Protein AF-A0A016V5U3-F1 (afdb_monomer)

Secondary structure (DSSP, 8-state):
-TTHHHHHHTT--STT---HHHHHHHTTPPPHHHHHHHHHHHHHHHHHHS-TTSHHHHHHH----SPPPSSSPPPPHHHHHHHHHHHHT--GGGGTTS-TTSTTTTS------S-SSHHHHHHHHHTTSSSSS--

Mean predicted aligned error: 13.72 Å

Structure (mmCIF, N/CA/C/O backbone):
data_AF-A0A016V5U3-F1
#
_entry.id   AF-A0A016V5U3-F1
#
loop_
_atom_site.group_PDB
_atom_site.id
_atom_site.type_symbol
_atom_site.label_atom_id
_atom_site.label_alt_id
_atom_site.label_comp_id
_atom_site.label_asym_id
_atom_site.label_entity_id
_atom_site.label_seq_id
_atom_site.pdbx_PDB_ins_code
_atom_site.Cartn_x
_atom_site.Cartn_y
_atom_site.Cartn_z
_atom_site.occupancy
_atom_site.B_iso_or_equiv
_atom_site.auth_seq_id
_atom_site.auth_comp_id
_atom_site.auth_asym_id
_atom_site.auth_atom_id
_atom_site.pdbx_PDB_model_num
ATOM 1 N N . MET A 1 1 ? -4.030 -4.933 17.334 1.00 57.69 1 MET A N 1
ATOM 2 C CA . MET A 1 1 ? -2.848 -4.586 18.166 1.00 57.69 1 MET A CA 1
ATOM 3 C C . MET A 1 1 ? -2.409 -3.144 17.939 1.00 57.69 1 MET A C 1
ATOM 5 O O . MET A 1 1 ? -2.106 -2.475 18.915 1.00 57.69 1 MET A O 1
ATOM 9 N N . GLU A 1 2 ? -2.431 -2.652 16.699 1.00 66.00 2 GLU A N 1
ATOM 10 C CA . GLU A 1 2 ? -1.953 -1.315 16.299 1.00 66.00 2 GLU A CA 1
ATOM 11 C C . GLU A 1 2 ? -2.531 -0.142 17.100 1.00 66.00 2 GLU A C 1
ATOM 13 O O . GLU A 1 2 ? -1.800 0.773 17.462 1.00 66.00 2 GLU A O 1
ATOM 18 N N . THR A 1 3 ? -3.815 -0.183 17.449 1.00 82.62 3 THR A N 1
ATOM 19 C CA . THR A 1 3 ? -4.500 0.921 18.138 1.00 82.62 3 THR A CA 1
ATOM 20 C C . THR A 1 3 ? -4.651 0.710 19.642 1.00 82.62 3 THR A C 1
ATOM 22 O O . THR A 1 3 ? -5.263 1.541 20.300 1.00 82.62 3 THR A O 1
ATOM 25 N N . LYS A 1 4 ? -4.110 -0.367 20.236 1.00 87.75 4 LYS A N 1
ATOM 26 C CA . LYS A 1 4 ? -4.388 -0.720 21.645 1.00 87.75 4 LYS A CA 1
ATOM 27 C C . LYS A 1 4 ? -4.003 0.398 22.623 1.00 87.75 4 LYS A C 1
ATOM 29 O O . LYS A 1 4 ? -4.780 0.716 23.517 1.00 87.75 4 LYS A O 1
ATOM 34 N N . MET A 1 5 ? -2.845 1.026 22.415 1.00 90.50 5 MET A N 1
ATOM 35 C CA . MET A 1 5 ? -2.400 2.157 23.238 1.00 90.50 5 MET A CA 1
ATOM 36 C C . MET A 1 5 ? -3.255 3.408 23.005 1.00 90.50 5 MET A C 1
ATOM 38 O O . MET A 1 5 ? -3.594 4.087 23.965 1.00 90.50 5 MET A O 1
ATOM 42 N N . LEU A 1 6 ? -3.658 3.667 21.755 1.00 89.00 6 LEU A N 1
ATOM 43 C CA . LEU A 1 6 ? -4.542 4.783 21.393 1.00 89.00 6 LEU A CA 1
ATOM 44 C C . LEU A 1 6 ? -5.952 4.612 21.976 1.00 89.00 6 LEU A C 1
ATOM 46 O O . LEU A 1 6 ? -6.587 5.576 22.389 1.00 89.00 6 LEU A O 1
ATOM 50 N N . ARG A 1 7 ? -6.445 3.371 22.027 1.00 91.50 7 ARG A N 1
ATOM 51 C CA . ARG A 1 7 ? -7.717 3.011 22.663 1.00 91.50 7 ARG A CA 1
ATOM 52 C C . ARG A 1 7 ? -7.664 3.274 24.156 1.00 91.50 7 ARG A C 1
ATOM 54 O O . ARG A 1 7 ? -8.575 3.897 24.686 1.00 91.50 7 ARG A O 1
ATOM 61 N N . TRP A 1 8 ? -6.577 2.860 24.803 1.00 92.06 8 TRP A N 1
ATOM 62 C CA . TRP A 1 8 ? -6.382 3.084 26.229 1.00 92.06 8 TRP A CA 1
ATOM 63 C C . TRP A 1 8 ? -6.305 4.576 26.579 1.00 92.06 8 TRP A C 1
ATOM 65 O O . TRP A 1 8 ? -7.039 5.020 27.456 1.00 92.06 8 TRP A O 1
ATOM 75 N N . THR A 1 9 ? -5.516 5.378 25.853 1.00 92.19 9 THR A N 1
ATOM 76 C CA . THR A 1 9 ? -5.445 6.835 26.086 1.00 92.19 9 THR A CA 1
ATOM 77 C C . THR A 1 9 ? -6.753 7.563 25.783 1.00 92.19 9 THR A C 1
ATOM 79 O O . THR A 1 9 ? -7.042 8.571 26.419 1.00 92.19 9 THR A O 1
ATOM 82 N N . ALA A 1 10 ? -7.557 7.068 24.840 1.00 89.00 10 ALA A N 1
ATOM 83 C CA . ALA A 1 10 ? -8.873 7.625 24.530 1.00 89.00 10 ALA A CA 1
ATOM 84 C C . ALA A 1 10 ? -10.005 7.096 25.434 1.00 89.00 10 ALA A C 1
ATOM 86 O O . ALA A 1 10 ? -11.155 7.478 25.220 1.00 89.00 10 ALA A O 1
ATOM 87 N N . GLY A 1 11 ? -9.716 6.196 26.384 1.00 93.44 11 GLY A N 1
ATOM 88 C CA . GLY A 1 11 ? -10.730 5.559 27.233 1.00 93.44 11 GLY A CA 1
ATOM 89 C C . GLY A 1 11 ? -11.713 4.659 26.473 1.00 93.44 11 GLY A C 1
ATOM 90 O O . GLY A 1 11 ? -12.801 4.390 26.968 1.00 93.44 11 GLY A O 1
ATOM 91 N N . VAL A 1 12 ? -11.358 4.207 25.266 1.00 92.44 12 VAL A N 1
ATOM 92 C CA . VAL A 1 12 ? -12.233 3.404 24.403 1.00 92.44 12 VAL A CA 1
ATOM 93 C C . VAL A 1 12 ? -12.096 1.926 24.741 1.00 92.44 12 VAL A C 1
ATOM 95 O O . VAL A 1 12 ? -11.023 1.326 24.636 1.00 92.44 12 VAL A O 1
ATOM 98 N N . THR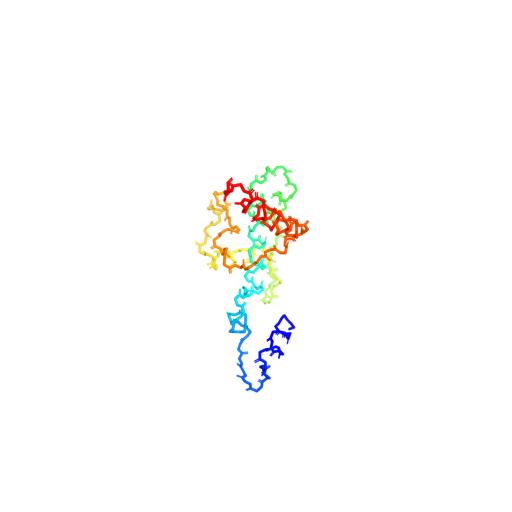 A 1 13 ? -13.224 1.313 25.062 1.00 90.50 13 THR A N 1
ATOM 99 C CA . THR A 1 13 ? -13.365 -0.102 25.385 1.00 90.50 13 THR A CA 1
ATOM 100 C C . THR A 1 13 ? -13.866 -0.910 24.180 1.00 90.50 13 THR A C 1
ATOM 102 O O . THR A 1 13 ? -14.080 -0.398 23.075 1.00 90.50 13 THR A O 1
ATOM 105 N N . CYS A 1 14 ? -14.018 -2.226 24.360 1.00 86.56 14 CYS A N 1
ATOM 106 C CA . CYS A 1 14 ? -14.612 -3.093 23.340 1.00 86.56 14 CYS A CA 1
ATOM 107 C C . CYS A 1 14 ? -16.132 -2.864 23.201 1.00 86.56 14 CYS A C 1
ATOM 109 O O . CYS A 1 14 ? -16.673 -3.008 22.103 1.00 86.56 14 CYS A O 1
ATOM 111 N N . ALA A 1 15 ? -16.806 -2.447 24.283 1.00 93.00 15 ALA A N 1
ATOM 112 C CA . ALA A 1 15 ? -18.249 -2.196 24.303 1.00 93.00 15 ALA A CA 1
ATOM 113 C C . ALA A 1 15 ? -18.658 -1.041 23.376 1.00 93.00 15 ALA A C 1
ATOM 115 O O . ALA A 1 15 ? -19.724 -1.092 22.768 1.00 93.00 15 ALA A O 1
ATOM 116 N N . ASP A 1 16 ? -17.769 -0.064 23.185 1.00 91.88 16 ASP A N 1
ATOM 117 C CA . ASP A 1 16 ? -18.020 1.108 22.343 1.00 91.88 16 ASP A CA 1
ATOM 118 C C . ASP A 1 16 ? -18.106 0.773 20.845 1.00 91.88 16 ASP A C 1
ATOM 120 O O . ASP A 1 16 ? -18.568 1.589 20.051 1.00 91.88 16 ASP A O 1
ATOM 124 N N . ARG A 1 17 ? -17.629 -0.413 20.424 1.00 90.75 17 ARG A N 1
ATOM 125 C CA . ARG A 1 17 ? -17.631 -0.891 19.022 1.00 90.75 17 ARG A CA 1
ATOM 126 C C . ARG A 1 17 ? -17.081 0.126 18.004 1.00 90.75 17 ARG A C 1
ATOM 128 O O . ARG A 1 17 ? -17.405 0.080 16.818 1.00 90.75 17 ARG A O 1
ATOM 135 N N . ILE A 1 18 ? -16.201 1.024 18.452 1.00 90.19 18 ILE A N 1
ATOM 136 C CA . ILE A 1 18 ? -15.565 2.039 17.606 1.00 90.19 18 ILE A CA 1
ATOM 137 C C . ILE A 1 18 ? -14.523 1.365 16.708 1.00 90.19 18 ILE A C 1
ATOM 139 O O . ILE A 1 18 ? -13.651 0.632 17.195 1.00 90.19 18 ILE A O 1
ATOM 143 N N . ARG A 1 19 ? -14.596 1.638 15.400 1.00 89.12 19 ARG A N 1
ATOM 144 C CA . ARG A 1 19 ? -13.616 1.160 14.415 1.00 89.12 19 ARG A CA 1
ATOM 145 C C . ARG A 1 19 ? -12.258 1.821 14.618 1.00 89.12 19 ARG A C 1
ATOM 147 O O . ARG A 1 19 ? -12.183 2.996 14.971 1.00 89.12 19 ARG A O 1
ATOM 154 N N . ASP A 1 20 ? -11.194 1.083 14.334 1.00 86.50 20 ASP A N 1
ATOM 155 C CA . ASP A 1 20 ? -9.822 1.571 14.485 1.00 86.50 20 ASP A CA 1
ATOM 156 C C . ASP A 1 20 ? -9.529 2.809 13.622 1.00 86.50 20 ASP A C 1
ATOM 158 O O . ASP A 1 20 ? -8.817 3.699 14.088 1.00 86.50 20 ASP A O 1
ATOM 162 N N . GLU A 1 21 ? -10.145 2.946 12.437 1.00 86.69 21 GLU A N 1
ATOM 163 C CA . GLU A 1 21 ? -9.964 4.146 11.602 1.00 86.69 21 GLU A CA 1
ATOM 164 C C . GLU A 1 21 ? -10.399 5.421 12.333 1.00 86.69 21 GLU A C 1
ATOM 166 O O . GLU A 1 21 ? -9.717 6.439 12.259 1.00 86.69 21 GLU A O 1
ATOM 171 N N . LYS A 1 22 ? -11.493 5.357 13.102 1.00 89.25 22 LYS A N 1
ATOM 172 C CA . LYS A 1 22 ? -12.002 6.498 13.878 1.00 89.25 22 LYS A CA 1
ATOM 173 C C . LYS A 1 22 ? -11.102 6.872 15.044 1.00 89.25 22 LYS A C 1
ATOM 175 O O . LYS A 1 22 ? -11.073 8.028 15.454 1.00 89.25 22 LYS A O 1
ATOM 180 N N . ILE A 1 23 ? -10.356 5.912 15.573 1.00 89.31 23 ILE A N 1
ATOM 181 C CA . ILE A 1 23 ? -9.399 6.154 16.652 1.00 89.31 23 ILE A CA 1
ATOM 182 C C . ILE A 1 23 ? -8.155 6.813 16.073 1.00 89.31 23 ILE A C 1
ATOM 184 O O . ILE A 1 23 ? -7.731 7.847 16.573 1.00 89.31 23 ILE A O 1
ATOM 188 N N . CYS A 1 24 ? -7.635 6.294 14.963 1.00 87.06 24 CYS A N 1
ATOM 189 C CA . CYS A 1 24 ? -6.536 6.916 14.232 1.00 87.06 24 CYS A CA 1
ATOM 190 C C . CYS A 1 24 ? -6.878 8.347 13.774 1.00 87.06 24 CYS A C 1
ATOM 192 O O . CYS A 1 24 ? -6.076 9.255 13.985 1.00 87.06 24 CYS A O 1
ATOM 194 N N . GLU A 1 25 ? -8.092 8.572 13.258 1.00 87.56 25 GLU A N 1
ATOM 195 C CA . GLU A 1 25 ? -8.596 9.894 12.859 1.00 87.56 25 GLU A CA 1
ATOM 196 C C . GLU A 1 25 ? -8.581 10.893 14.026 1.00 87.56 25 GLU A C 1
ATOM 198 O O . GLU A 1 25 ? -8.064 11.999 13.876 1.00 87.56 25 GLU A O 1
ATOM 203 N N . ARG A 1 26 ? -9.050 10.487 15.218 1.00 88.75 26 ARG A N 1
ATOM 204 C CA . ARG A 1 26 ? -9.019 11.329 16.432 1.00 88.75 26 ARG A CA 1
ATOM 205 C C . ARG A 1 26 ? -7.610 11.780 16.818 1.00 88.75 26 ARG A C 1
ATOM 207 O O . ARG A 1 26 ? -7.449 12.882 17.329 1.00 88.75 26 ARG A O 1
ATOM 214 N N . PHE A 1 27 ? -6.602 10.944 16.580 1.00 86.31 27 PHE A N 1
ATOM 215 C CA . PHE A 1 27 ? -5.202 11.256 16.882 1.00 86.31 27 PHE A CA 1
ATOM 216 C C . PHE A 1 27 ? -4.433 11.851 15.689 1.00 86.31 27 PHE A C 1
ATOM 218 O O . PHE A 1 27 ? -3.237 12.110 15.812 1.00 86.31 27 PHE A O 1
ATOM 225 N N . GLY A 1 28 ? -5.078 12.062 14.533 1.00 86.62 28 GLY A N 1
ATOM 226 C CA . GLY A 1 28 ? -4.410 12.533 13.314 1.00 86.62 28 GLY A CA 1
ATOM 227 C C . GLY A 1 28 ? -3.371 11.546 12.762 1.00 86.62 28 GLY A C 1
ATOM 228 O O . GLY A 1 28 ? -2.410 11.947 12.103 1.00 86.62 28 GLY A O 1
ATOM 229 N N . ILE A 1 29 ? -3.529 10.256 13.063 1.00 86.44 29 ILE A N 1
ATOM 230 C CA . ILE A 1 29 ? -2.645 9.180 12.617 1.00 86.44 29 ILE A CA 1
ATOM 231 C C . ILE A 1 29 ? -3.254 8.555 11.360 1.00 86.44 29 ILE A C 1
ATOM 233 O O . ILE A 1 29 ? -4.440 8.237 11.327 1.00 86.44 29 ILE A O 1
ATOM 237 N N . ALA A 1 30 ? -2.444 8.357 10.320 1.00 86.25 30 ALA A N 1
ATOM 238 C CA . ALA A 1 30 ? -2.883 7.620 9.140 1.00 86.25 30 ALA A CA 1
ATOM 239 C C . ALA A 1 30 ? -3.032 6.121 9.475 1.00 86.25 30 ALA A C 1
ATOM 241 O O . ALA A 1 30 ? -2.161 5.570 10.159 1.00 86.25 30 ALA A O 1
ATOM 242 N N . PRO A 1 31 ? -4.084 5.438 8.993 1.00 85.25 31 PRO A N 1
ATOM 243 C CA . PRO A 1 31 ? -4.205 3.989 9.112 1.00 85.25 31 PRO A CA 1
ATOM 244 C C . PRO A 1 31 ? -2.949 3.263 8.608 1.00 85.25 31 PRO A C 1
ATOM 246 O O . PRO A 1 31 ? -2.356 3.645 7.596 1.00 85.25 31 PRO A O 1
ATOM 249 N N . ILE A 1 32 ? -2.546 2.174 9.274 1.00 85.12 32 ILE A N 1
ATOM 250 C CA . ILE A 1 32 ? -1.328 1.445 8.884 1.00 85.12 32 ILE A CA 1
ATOM 251 C C . ILE A 1 32 ? -1.413 0.915 7.451 1.00 85.12 32 ILE A C 1
ATOM 253 O O . ILE A 1 32 ? -0.405 0.848 6.750 1.00 85.12 32 ILE A O 1
ATOM 257 N N . ALA A 1 33 ? -2.620 0.535 7.019 1.00 86.81 33 ALA A N 1
ATOM 258 C CA . ALA A 1 33 ? -2.858 -0.037 5.706 1.00 86.81 33 ALA A CA 1
ATOM 259 C C . ALA A 1 33 ? -2.428 0.948 4.616 1.00 86.81 33 ALA A C 1
ATOM 261 O O . ALA A 1 33 ? -1.793 0.548 3.640 1.00 86.81 33 ALA A O 1
ATOM 2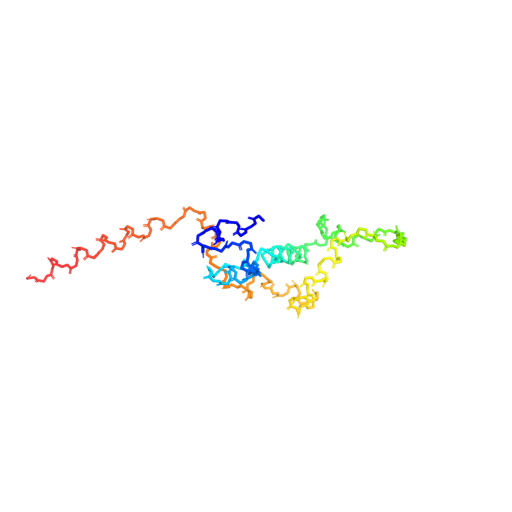62 N N . ASP A 1 34 ? -2.679 2.237 4.837 1.00 87.50 34 ASP A N 1
ATOM 263 C CA . ASP A 1 34 ? -2.306 3.312 3.926 1.00 87.50 34 ASP A CA 1
ATOM 264 C C . ASP A 1 34 ? -0.793 3.498 3.893 1.00 87.50 34 ASP A C 1
ATOM 266 O O . ASP A 1 34 ? -0.205 3.631 2.821 1.00 87.50 34 ASP A O 1
ATOM 270 N N . LYS A 1 35 ? -0.128 3.385 5.048 1.00 86.31 35 LYS A N 1
ATOM 271 C CA . LYS A 1 35 ? 1.335 3.441 5.107 1.00 86.31 35 LYS A CA 1
ATOM 272 C C . LYS A 1 35 ? 1.990 2.264 4.391 1.00 86.31 35 LYS A C 1
ATOM 274 O O . LYS A 1 35 ? 2.952 2.453 3.649 1.00 86.31 35 LYS A O 1
ATOM 279 N N . LEU A 1 36 ? 1.460 1.057 4.580 1.00 90.62 36 LEU A N 1
ATOM 280 C CA . LEU A 1 36 ? 1.937 -0.137 3.886 1.00 90.62 36 LEU A CA 1
ATOM 281 C C . LEU A 1 36 ? 1.751 -0.000 2.372 1.00 90.62 36 LEU A C 1
ATOM 283 O O . LEU A 1 36 ? 2.671 -0.316 1.618 1.00 90.62 36 LEU A O 1
ATOM 287 N N . ARG A 1 37 ? 0.595 0.509 1.930 1.00 91.44 37 ARG A N 1
ATOM 288 C CA . ARG A 1 37 ? 0.323 0.818 0.520 1.00 91.44 37 ARG A CA 1
ATOM 289 C C . ARG A 1 37 ? 1.328 1.823 -0.041 1.00 91.44 37 ARG A C 1
ATOM 291 O O . ARG A 1 37 ? 1.927 1.557 -1.078 1.00 91.44 37 ARG A O 1
ATOM 298 N N . GLU A 1 38 ? 1.567 2.931 0.659 1.00 87.19 38 GLU A N 1
ATOM 299 C CA . GLU A 1 38 ? 2.537 3.958 0.256 1.00 87.19 38 GLU A CA 1
ATOM 300 C C . GLU A 1 38 ? 3.945 3.365 0.094 1.00 87.19 38 GLU A C 1
ATOM 302 O O . GLU A 1 38 ? 4.604 3.593 -0.921 1.00 87.19 38 GLU A O 1
ATOM 307 N N . THR A 1 39 ? 4.405 2.556 1.056 1.00 89.69 39 THR A N 1
ATOM 308 C CA . THR A 1 39 ? 5.717 1.898 0.978 1.00 89.69 39 THR A CA 1
ATOM 309 C C . 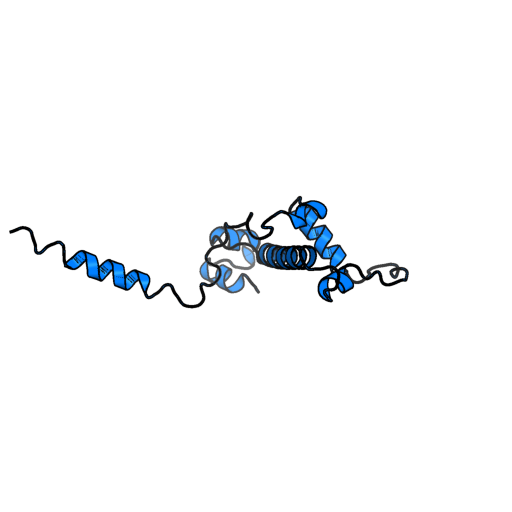THR A 1 39 ? 5.800 0.933 -0.204 1.00 89.69 39 THR A C 1
ATOM 311 O O . THR A 1 39 ? 6.802 0.939 -0.922 1.00 89.69 39 THR A O 1
ATOM 314 N N . ARG A 1 40 ? 4.752 0.135 -0.449 1.00 92.44 40 ARG A N 1
ATOM 315 C CA . ARG A 1 40 ? 4.716 -0.789 -1.591 1.00 92.44 40 ARG A CA 1
ATOM 316 C C . ARG A 1 40 ? 4.746 -0.063 -2.930 1.00 92.44 40 ARG A C 1
ATOM 318 O O . ARG A 1 40 ? 5.552 -0.418 -3.786 1.00 92.44 40 ARG A O 1
ATOM 325 N N . LEU A 1 41 ? 3.923 0.970 -3.096 1.00 88.94 41 LEU A N 1
ATOM 326 C CA . LEU A 1 41 ? 3.890 1.773 -4.320 1.00 88.94 41 LEU A CA 1
ATOM 327 C C . LEU A 1 41 ? 5.194 2.555 -4.521 1.00 88.94 41 LEU A C 1
ATOM 329 O O . LEU A 1 41 ? 5.667 2.692 -5.648 1.00 88.94 41 LEU A O 1
ATOM 333 N N . GLY A 1 42 ? 5.819 3.014 -3.435 1.00 88.56 42 GLY A N 1
ATOM 334 C CA . GLY A 1 42 ? 7.142 3.631 -3.468 1.00 88.56 42 GLY A CA 1
ATOM 335 C C . GLY A 1 42 ? 8.218 2.678 -3.993 1.00 88.56 42 GLY A C 1
ATOM 336 O O . GLY A 1 42 ? 8.992 3.055 -4.876 1.00 88.56 42 GLY A O 1
ATOM 337 N N . TRP A 1 43 ? 8.235 1.435 -3.500 1.00 90.81 43 TRP A N 1
ATOM 338 C CA . TRP A 1 43 ? 9.125 0.387 -4.007 1.00 90.81 43 TRP A CA 1
ATOM 339 C C . TRP A 1 43 ? 8.831 0.058 -5.473 1.00 90.81 43 TRP A C 1
ATOM 341 O O . TRP A 1 43 ? 9.750 0.026 -6.284 1.00 90.81 43 TRP A O 1
ATOM 351 N N . TYR A 1 44 ? 7.558 -0.101 -5.840 1.00 90.06 44 TYR A N 1
ATOM 352 C CA . TYR A 1 44 ? 7.157 -0.396 -7.215 1.00 90.06 44 TYR A CA 1
ATOM 353 C C . TYR A 1 44 ? 7.615 0.691 -8.192 1.00 90.06 44 TYR A C 1
ATOM 355 O O . TYR A 1 44 ? 8.263 0.392 -9.191 1.00 90.06 44 TYR A O 1
ATOM 363 N N . GLY A 1 45 ? 7.390 1.965 -7.860 1.00 88.44 45 GLY A N 1
ATOM 364 C CA . GLY A 1 45 ? 7.896 3.082 -8.656 1.00 88.44 45 GLY A CA 1
ATOM 365 C C . GLY A 1 45 ? 9.427 3.106 -8.742 1.00 88.44 45 GLY A C 1
ATOM 366 O O . GLY A 1 45 ? 9.979 3.447 -9.785 1.00 88.44 45 GLY A O 1
ATOM 367 N N . HIS A 1 46 ? 10.136 2.731 -7.670 1.00 87.69 46 HIS A N 1
ATOM 368 C CA . HIS A 1 46 ? 11.597 2.601 -7.708 1.00 87.69 46 HIS A CA 1
ATOM 369 C C . HIS A 1 46 ? 12.046 1.512 -8.688 1.00 87.69 46 HIS A C 1
ATOM 371 O O . HIS A 1 46 ? 12.911 1.778 -9.517 1.00 87.69 46 HIS A O 1
ATOM 377 N N . VAL A 1 47 ? 11.420 0.332 -8.650 1.00 89.38 47 VAL A N 1
ATOM 378 C CA . VAL A 1 47 ? 11.709 -0.754 -9.598 1.00 89.38 47 VAL A CA 1
ATOM 379 C C . VAL A 1 47 ? 11.370 -0.341 -11.027 1.00 89.38 47 VAL A C 1
ATOM 381 O O . VAL A 1 47 ? 12.142 -0.616 -11.936 1.00 89.38 47 VAL A O 1
ATOM 384 N N . LEU A 1 48 ? 10.267 0.377 -11.248 1.00 87.19 48 LEU A N 1
ATOM 385 C CA . LEU A 1 48 ? 9.887 0.830 -12.585 1.00 87.19 48 LEU A CA 1
ATOM 386 C C . LEU A 1 48 ? 10.897 1.789 -13.224 1.00 87.19 48 LEU A C 1
ATOM 388 O O . LEU A 1 48 ? 11.061 1.736 -14.442 1.00 87.19 48 LEU A O 1
ATOM 392 N N . ARG A 1 49 ? 11.576 2.617 -12.420 1.00 86.75 49 ARG A N 1
ATOM 393 C CA . ARG A 1 49 ? 12.638 3.537 -12.866 1.00 86.75 49 ARG A CA 1
ATOM 394 C C . ARG A 1 49 ? 14.026 2.894 -12.946 1.00 86.75 49 ARG A C 1
ATOM 396 O O . ARG A 1 49 ? 14.958 3.537 -13.423 1.00 86.75 49 ARG A O 1
ATOM 403 N N . ALA A 1 50 ? 14.192 1.675 -12.438 1.00 88.75 50 ALA A N 1
ATOM 404 C CA . ALA A 1 50 ? 15.459 0.964 -12.523 1.00 88.75 50 ALA A CA 1
ATOM 405 C C . ALA A 1 50 ? 15.749 0.533 -13.972 1.00 88.75 50 ALA A C 1
ATOM 407 O O . ALA A 1 50 ? 14.829 0.361 -14.773 1.00 88.75 50 ALA A O 1
ATOM 408 N N . LYS A 1 51 ? 17.037 0.355 -14.300 1.00 90.69 51 LYS A N 1
ATOM 409 C CA . LYS A 1 51 ? 17.465 -0.156 -15.613 1.00 90.69 51 LYS A CA 1
ATOM 410 C C . LYS A 1 51 ? 16.922 -1.569 -15.837 1.00 90.69 51 LYS A C 1
ATOM 412 O O . LYS A 1 51 ? 16.753 -2.318 -14.870 1.00 90.69 51 LYS A O 1
ATOM 417 N N . GLU A 1 52 ? 16.719 -1.934 -17.101 1.00 88.38 52 GLU A N 1
ATOM 418 C CA . GLU A 1 52 ? 16.124 -3.225 -17.467 1.00 88.38 52 GLU A CA 1
ATOM 419 C C . GLU A 1 52 ? 16.931 -4.420 -16.939 1.00 88.38 52 GLU A C 1
ATOM 421 O O . GLU A 1 52 ? 16.354 -5.378 -16.438 1.00 88.38 52 GLU A O 1
ATOM 426 N N . ASP A 1 53 ? 18.259 -4.293 -16.897 1.00 90.75 53 ASP A N 1
ATOM 427 C CA . ASP A 1 53 ? 19.169 -5.357 -16.449 1.00 90.75 53 ASP A CA 1
ATOM 428 C C . ASP A 1 53 ? 19.199 -5.555 -14.925 1.00 90.75 53 ASP A C 1
ATOM 430 O O . ASP A 1 53 ? 19.865 -6.454 -14.408 1.00 90.75 53 ASP A O 1
ATOM 434 N N . THR A 1 54 ? 18.516 -4.699 -14.157 1.00 91.56 54 THR A N 1
ATOM 435 C CA . THR A 1 54 ? 18.493 -4.854 -12.701 1.00 91.56 54 THR A CA 1
ATOM 436 C C . THR A 1 54 ? 17.660 -6.067 -12.302 1.00 91.56 54 THR A C 1
ATOM 438 O O . THR A 1 54 ? 16.537 -6.253 -12.766 1.00 91.56 54 THR A O 1
ATOM 441 N N . ILE A 1 55 ? 18.172 -6.862 -11.357 1.00 90.94 55 ILE A N 1
ATOM 442 C CA . ILE A 1 55 ? 17.509 -8.082 -10.860 1.00 90.94 55 ILE A CA 1
ATOM 443 C C . ILE A 1 55 ? 16.057 -7.804 -10.441 1.00 90.94 55 ILE A C 1
ATOM 445 O O . ILE A 1 55 ? 15.164 -8.602 -10.715 1.00 90.94 55 ILE A O 1
ATOM 449 N N . CYS A 1 56 ? 15.798 -6.651 -9.817 1.00 89.25 56 CYS A N 1
ATOM 450 C CA . CYS A 1 56 ? 14.454 -6.246 -9.408 1.00 89.25 56 CYS A CA 1
ATOM 451 C C . CYS A 1 56 ? 13.494 -6.077 -10.595 1.00 89.25 56 CYS A C 1
ATOM 453 O O . CYS A 1 56 ? 12.335 -6.475 -10.493 1.00 89.25 56 CYS A O 1
ATOM 455 N N . LYS A 1 57 ? 13.958 -5.495 -11.707 1.00 90.56 57 LYS A N 1
ATOM 456 C CA . LYS A 1 57 ? 13.155 -5.268 -12.914 1.00 90.56 57 LYS A CA 1
ATOM 457 C C . LYS A 1 57 ? 12.930 -6.575 -13.676 1.00 90.56 57 LYS A C 1
ATOM 459 O O . LYS A 1 57 ? 11.787 -6.905 -13.983 1.00 90.56 57 LYS A O 1
ATOM 464 N N . VAL A 1 58 ? 13.985 -7.376 -13.846 1.00 91.00 58 VAL A N 1
ATOM 465 C CA . VAL A 1 58 ? 13.902 -8.723 -14.435 1.00 91.00 58 VAL A CA 1
ATOM 466 C C . VAL A 1 58 ? 12.930 -9.603 -13.644 1.00 91.00 58 VAL A C 1
ATOM 468 O O . VAL A 1 58 ? 12.043 -10.229 -14.218 1.00 91.00 58 VAL A O 1
ATOM 471 N N . GLY A 1 59 ? 13.042 -9.612 -12.314 1.00 90.19 59 GLY A N 1
ATOM 472 C CA . GLY A 1 59 ? 12.157 -10.376 -11.435 1.00 90.19 59 GLY A CA 1
ATOM 473 C C . GLY A 1 59 ? 10.704 -9.895 -11.463 1.00 90.19 59 GLY A C 1
ATOM 474 O O . GLY A 1 59 ? 9.792 -10.715 -11.375 1.00 90.19 59 GLY A O 1
ATOM 475 N N . LEU A 1 60 ? 10.471 -8.587 -11.624 1.00 89.12 60 LEU A N 1
ATOM 476 C CA . LEU A 1 60 ? 9.128 -8.023 -11.784 1.00 89.12 60 LEU A CA 1
ATOM 477 C C . LEU A 1 60 ? 8.468 -8.483 -13.094 1.00 89.12 60 LEU A C 1
ATOM 479 O O . LEU A 1 60 ? 7.279 -8.801 -13.098 1.00 89.12 60 LEU A O 1
ATOM 483 N N . ASN A 1 61 ? 9.247 -8.547 -14.178 1.00 88.88 61 ASN A N 1
ATOM 484 C CA . ASN A 1 61 ? 8.792 -8.934 -15.516 1.00 88.88 61 ASN A CA 1
ATOM 485 C C . ASN A 1 61 ? 8.739 -10.461 -15.726 1.00 88.88 61 ASN A C 1
ATOM 487 O O . ASN A 1 61 ? 8.174 -10.939 -16.713 1.00 88.88 61 ASN A O 1
ATOM 491 N N . LEU A 1 62 ? 9.293 -11.248 -14.798 1.00 88.50 62 LEU A N 1
ATOM 492 C CA . LEU A 1 62 ? 9.350 -12.702 -14.901 1.00 88.50 62 LEU A CA 1
ATOM 493 C C . LEU A 1 62 ? 7.948 -13.330 -14.856 1.00 88.50 62 LEU A C 1
ATOM 495 O O . LEU A 1 62 ? 7.265 -13.355 -13.828 1.00 88.50 62 LEU A O 1
ATOM 499 N N . LYS A 1 63 ? 7.536 -13.934 -15.973 1.00 85.44 63 LYS A N 1
ATOM 500 C CA . LYS A 1 63 ? 6.286 -14.690 -16.070 1.00 85.44 63 LYS A CA 1
ATOM 501 C C . LYS A 1 63 ? 6.545 -16.175 -15.842 1.00 85.44 63 LYS A C 1
ATOM 503 O O . LYS A 1 63 ? 7.034 -16.871 -16.723 1.00 85.44 63 LYS A O 1
ATOM 508 N N . VAL A 1 64 ? 6.162 -16.676 -14.668 1.00 85.00 64 VAL A N 1
ATOM 509 C CA . VAL A 1 64 ? 6.235 -18.115 -14.372 1.00 85.00 64 VAL A CA 1
ATOM 510 C C . VAL A 1 64 ? 5.167 -18.861 -15.189 1.00 85.00 64 VAL A C 1
ATOM 512 O O . VAL A 1 64 ? 3.977 -18.554 -15.024 1.00 85.00 64 VAL A O 1
ATOM 515 N N . PRO A 1 65 ? 5.550 -19.814 -16.061 1.00 87.12 65 PRO A N 1
ATOM 516 C CA . PRO A 1 65 ? 4.597 -20.605 -16.831 1.00 87.12 65 PRO A CA 1
ATOM 517 C C . PRO A 1 65 ? 3.775 -21.519 -15.911 1.00 87.12 65 PRO A C 1
ATOM 519 O O . PRO A 1 65 ? 4.265 -22.016 -14.900 1.00 87.12 65 PRO A O 1
ATOM 522 N N . GLY A 1 66 ? 2.506 -21.736 -16.262 1.00 88.44 66 GLY A N 1
ATOM 523 C CA . GLY A 1 66 ? 1.591 -22.608 -15.520 1.00 88.44 66 GLY A CA 1
ATOM 524 C C . GLY A 1 66 ? 0.237 -21.966 -15.211 1.00 88.44 66 GLY A C 1
ATOM 525 O O . GLY A 1 66 ? 0.090 -20.742 -15.155 1.00 88.44 66 GLY A O 1
ATOM 526 N N . LYS A 1 67 ? -0.780 -22.811 -15.013 1.00 87.88 67 LYS A N 1
ATOM 527 C CA . LYS A 1 67 ? -2.129 -22.387 -14.613 1.00 87.88 67 LYS A CA 1
ATOM 528 C C . LYS A 1 67 ? -2.207 -22.281 -13.089 1.00 87.88 67 LYS A C 1
ATOM 530 O O . LYS A 1 67 ? -1.610 -23.081 -12.373 1.00 87.88 67 LYS A O 1
ATOM 535 N N . ARG A 1 68 ? -2.952 -21.295 -12.577 1.00 88.62 68 ARG A N 1
ATOM 536 C CA . ARG A 1 68 ? -3.233 -21.205 -11.136 1.00 88.62 68 ARG A CA 1
ATOM 537 C C . ARG A 1 68 ? -4.178 -22.347 -10.723 1.00 88.62 68 ARG A C 1
ATOM 539 O O . ARG A 1 68 ? -5.083 -22.669 -11.496 1.00 88.62 68 ARG A O 1
ATOM 546 N N . PRO A 1 69 ? -4.008 -22.933 -9.525 1.00 91.19 69 PRO A N 1
ATOM 547 C CA . PRO A 1 69 ? -4.944 -23.928 -9.017 1.00 91.19 69 PRO A CA 1
ATOM 548 C C . PRO A 1 69 ? -6.339 -23.313 -8.862 1.00 91.19 69 PRO A C 1
ATOM 550 O O . PRO A 1 69 ? -6.477 -22.134 -8.529 1.00 91.19 69 PRO A O 1
ATOM 553 N N . LYS A 1 70 ? -7.379 -24.115 -9.096 1.00 92.56 70 LYS A N 1
ATOM 554 C CA . LYS A 1 70 ? -8.771 -23.703 -8.878 1.00 92.56 70 LYS A CA 1
ATOM 555 C C . LYS A 1 70 ? -9.038 -23.571 -7.371 1.00 92.56 70 LYS A C 1
ATOM 557 O O . LYS A 1 70 ? -8.524 -24.363 -6.587 1.00 92.56 70 LYS A O 1
ATOM 562 N N . GLY A 1 71 ? -9.841 -22.585 -6.965 1.00 94.25 71 GLY A N 1
ATOM 563 C CA . GLY A 1 71 ? -10.226 -22.364 -5.565 1.00 94.25 71 GLY A CA 1
ATOM 564 C C . GLY A 1 71 ? -9.638 -2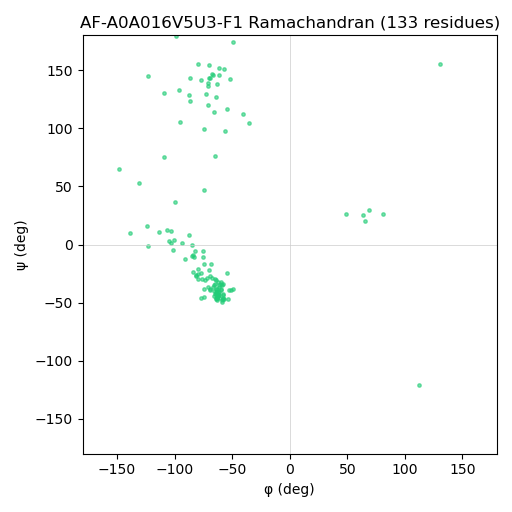1.077 -4.991 1.00 94.25 71 GLY A C 1
ATOM 565 O O . GLY A 1 71 ? -9.888 -20.001 -5.527 1.00 94.25 71 GLY A O 1
ATOM 566 N N . ARG A 1 72 ? -8.851 -21.185 -3.911 1.00 92.88 72 ARG A N 1
ATOM 567 C CA . ARG A 1 72 ? -8.206 -20.052 -3.224 1.00 92.88 72 ARG A CA 1
ATOM 568 C C . ARG A 1 72 ? -6.685 -20.044 -3.462 1.00 92.88 72 ARG A C 1
ATOM 570 O O . ARG A 1 72 ? -5.929 -20.435 -2.570 1.00 92.88 72 ARG A O 1
ATOM 577 N N . PRO A 1 73 ? -6.213 -19.637 -4.656 1.00 90.31 73 PRO A N 1
ATOM 578 C CA . PRO A 1 73 ? -4.793 -19.436 -4.899 1.00 90.31 73 PRO A CA 1
ATOM 579 C C . PRO A 1 73 ? -4.201 -18.427 -3.914 1.00 90.31 73 PRO A C 1
ATOM 581 O O . PRO A 1 73 ? -4.874 -17.494 -3.472 1.00 90.31 73 PRO A O 1
ATOM 584 N N . LYS A 1 74 ? -2.908 -18.574 -3.619 1.00 89.50 74 LYS A N 1
ATOM 585 C CA . LYS A 1 74 ? -2.168 -17.549 -2.879 1.00 89.50 74 LYS A CA 1
ATOM 586 C C . LYS A 1 74 ? -2.116 -16.253 -3.694 1.00 89.50 74 LYS A C 1
ATOM 588 O O . LYS A 1 74 ? -1.882 -16.283 -4.904 1.00 89.50 74 LYS A O 1
ATOM 593 N N . GLN A 1 75 ? -2.309 -15.131 -3.009 1.00 89.88 75 GLN A N 1
ATOM 594 C CA . GLN A 1 75 ? -2.227 -13.798 -3.597 1.00 89.88 75 GLN A CA 1
ATOM 595 C C . GLN A 1 75 ? -0.803 -13.530 -4.084 1.00 89.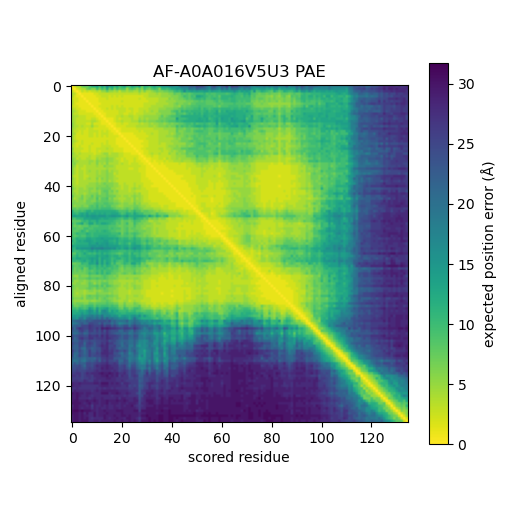88 75 GLN A C 1
ATOM 597 O O . GLN A 1 75 ? 0.153 -13.694 -3.322 1.00 89.88 75 GLN A O 1
ATOM 602 N N . ARG A 1 76 ? -0.645 -13.140 -5.356 1.00 89.75 76 ARG A N 1
ATOM 603 C CA . ARG A 1 76 ? 0.661 -12.705 -5.857 1.00 89.75 76 ARG A CA 1
ATOM 604 C C . ARG A 1 76 ? 0.919 -11.270 -5.441 1.00 89.75 76 ARG A C 1
ATOM 606 O O . ARG A 1 76 ? -0.004 -10.475 -5.287 1.00 89.75 76 ARG A O 1
ATOM 613 N N . TRP A 1 77 ? 2.197 -10.923 -5.373 1.00 88.44 77 TRP A N 1
ATOM 614 C CA . TRP A 1 77 ? 2.618 -9.545 -5.166 1.00 88.44 77 TRP A CA 1
ATOM 615 C C . TRP A 1 77 ? 1.993 -8.576 -6.182 1.00 88.44 77 TRP A C 1
ATOM 617 O O . TRP A 1 77 ? 1.424 -7.564 -5.787 1.00 88.44 77 TRP A O 1
ATOM 627 N N . LEU A 1 78 ? 2.019 -8.925 -7.476 1.00 89.38 78 LEU A N 1
ATOM 628 C CA . LEU A 1 78 ? 1.418 -8.113 -8.541 1.00 89.38 78 LEU A CA 1
ATOM 629 C C . LEU A 1 78 ? -0.099 -7.938 -8.379 1.00 89.38 78 LEU A C 1
ATOM 631 O O . LEU A 1 78 ? -0.615 -6.864 -8.666 1.00 89.38 78 LEU A O 1
ATOM 635 N N . ASP A 1 79 ? -0.810 -8.953 -7.878 1.00 90.44 79 ASP A N 1
ATOM 636 C CA . ASP A 1 79 ? -2.253 -8.846 -7.628 1.00 90.44 79 ASP A CA 1
ATOM 637 C C . ASP A 1 79 ? -2.523 -7.788 -6.534 1.00 90.44 79 ASP A C 1
ATOM 639 O O . ASP A 1 79 ? -3.415 -6.952 -6.680 1.00 90.44 79 ASP A O 1
ATOM 643 N N . THR A 1 80 ? -1.696 -7.763 -5.478 1.00 92.25 80 THR A N 1
ATOM 644 C CA . THR A 1 80 ? -1.717 -6.704 -4.451 1.00 92.25 80 THR A CA 1
ATOM 645 C C . THR A 1 80 ? -1.381 -5.335 -5.041 1.00 92.25 80 THR A C 1
ATOM 647 O O . THR A 1 80 ? -2.050 -4.359 -4.718 1.00 92.25 80 THR A O 1
ATOM 650 N N . MET A 1 81 ? -0.379 -5.248 -5.923 1.00 90.62 81 MET A N 1
ATOM 651 C CA . MET A 1 81 ? 0.021 -3.978 -6.547 1.00 90.62 81 MET A CA 1
ATOM 652 C C . MET A 1 81 ? -1.100 -3.386 -7.394 1.00 90.62 81 MET A C 1
ATOM 654 O O . MET A 1 81 ? -1.384 -2.197 -7.286 1.00 90.62 81 MET A O 1
ATOM 658 N N . HIS A 1 82 ? -1.781 -4.207 -8.195 1.00 90.00 82 HIS A N 1
ATOM 659 C CA . HIS A 1 82 ? -2.925 -3.751 -8.983 1.00 90.00 82 HIS A CA 1
ATOM 660 C C . HIS A 1 82 ? -4.080 -3.274 -8.098 1.00 90.00 82 HIS A C 1
ATOM 662 O O . HIS A 1 82 ? -4.721 -2.274 -8.419 1.00 90.00 82 HIS A O 1
ATOM 668 N N . ALA A 1 83 ? -4.333 -3.949 -6.972 1.00 92.38 83 ALA A N 1
ATOM 669 C CA . ALA A 1 83 ? -5.332 -3.503 -6.006 1.00 92.38 83 ALA A CA 1
ATOM 670 C C . ALA A 1 83 ? -4.960 -2.146 -5.382 1.00 92.38 83 ALA A C 1
ATOM 672 O O . ALA A 1 83 ? -5.814 -1.267 -5.282 1.00 92.38 83 ALA A O 1
ATOM 673 N N . ASP A 1 84 ? -3.689 -1.948 -5.025 1.00 91.81 84 ASP A N 1
ATOM 674 C CA . ASP A 1 84 ? -3.193 -0.687 -4.465 1.00 91.81 84 ASP A CA 1
ATOM 675 C C . ASP A 1 84 ? -3.261 0.463 -5.477 1.00 91.81 84 ASP A C 1
ATOM 677 O O . ASP A 1 84 ? -3.722 1.553 -5.142 1.00 91.81 84 ASP A O 1
ATOM 681 N N . LEU A 1 85 ? -2.847 0.217 -6.724 1.00 90.44 85 LEU A N 1
ATOM 682 C CA . LEU A 1 85 ? -2.931 1.184 -7.822 1.00 90.44 85 LEU A CA 1
ATOM 683 C C . LEU A 1 85 ? -4.382 1.581 -8.101 1.00 90.44 85 LEU A C 1
ATOM 685 O O . LEU A 1 85 ? -4.686 2.768 -8.210 1.00 90.44 85 LEU A O 1
ATOM 689 N N . LYS A 1 86 ? -5.294 0.601 -8.121 1.00 91.56 86 LYS A N 1
ATOM 690 C CA . LYS A 1 86 ? -6.735 0.844 -8.247 1.00 91.56 86 LYS A CA 1
ATOM 691 C C . LYS A 1 86 ? -7.274 1.669 -7.080 1.00 91.56 86 LYS 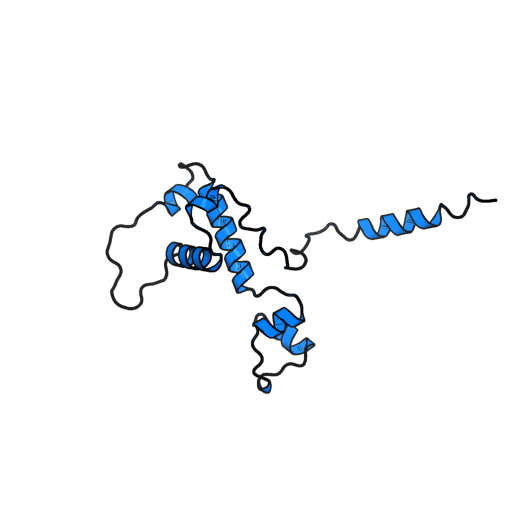A C 1
ATOM 693 O O . LYS A 1 86 ? -8.075 2.567 -7.305 1.00 91.56 86 LYS A O 1
ATOM 698 N N . HIS A 1 87 ? -6.830 1.389 -5.855 1.00 89.19 87 HIS A N 1
ATOM 699 C CA . HIS A 1 87 ? -7.242 2.143 -4.673 1.00 89.19 87 HIS A CA 1
ATOM 700 C C . HIS A 1 87 ? -6.792 3.611 -4.740 1.00 89.19 87 HIS A C 1
ATOM 702 O O . HIS A 1 87 ? -7.542 4.494 -4.345 1.00 89.19 87 HIS A O 1
ATOM 708 N N . VAL A 1 88 ? -5.588 3.881 -5.256 1.00 87.06 88 VAL A N 1
ATOM 709 C CA . VAL A 1 88 ? -5.060 5.252 -5.410 1.00 87.06 88 VAL A CA 1
ATOM 710 C C . VAL A 1 88 ? -5.555 5.926 -6.701 1.00 87.06 88 VAL A C 1
ATOM 712 O O . VAL A 1 88 ? -5.357 7.124 -6.886 1.00 87.06 88 VAL A O 1
ATOM 715 N N . GLY A 1 89 ? -6.222 5.189 -7.595 1.00 85.94 89 GLY A N 1
ATOM 716 C CA . GLY A 1 89 ? -6.706 5.709 -8.877 1.00 85.94 89 GLY A CA 1
ATOM 717 C C . GLY A 1 89 ? -5.580 6.036 -9.862 1.00 85.94 89 GLY A C 1
ATOM 718 O O . GLY A 1 89 ? -5.713 6.948 -10.672 1.00 85.94 89 GLY A O 1
ATOM 719 N N . VAL A 1 90 ? -4.455 5.324 -9.774 1.00 83.12 90 VAL A N 1
ATOM 720 C CA . VAL A 1 90 ? -3.258 5.563 -10.589 1.00 83.12 90 VAL A CA 1
ATOM 721 C C . VAL A 1 90 ? -3.085 4.437 -11.598 1.00 83.12 90 VAL A C 1
ATOM 723 O O . VAL A 1 90 ? -3.086 3.262 -11.232 1.00 83.12 90 VAL A O 1
ATOM 726 N N . HIS A 1 91 ? -2.888 4.793 -12.869 1.00 80.19 91 HIS A N 1
ATOM 727 C CA . HIS A 1 91 ? -2.551 3.816 -13.903 1.00 80.19 91 HIS A CA 1
ATOM 728 C C . HIS A 1 91 ? -1.067 3.406 -13.799 1.00 80.19 91 HIS A C 1
ATOM 730 O O . HIS A 1 91 ? -0.230 4.280 -13.555 1.00 80.19 91 HIS A O 1
ATOM 736 N N . PRO A 1 92 ? -0.703 2.123 -14.010 1.00 72.44 92 PRO A N 1
ATOM 737 C CA . PRO A 1 92 ? 0.688 1.659 -13.995 1.00 72.44 92 PRO A CA 1
ATOM 738 C C . PRO A 1 92 ? 1.639 2.507 -14.850 1.00 72.44 92 PRO A C 1
ATOM 740 O O . PRO A 1 92 ? 2.745 2.805 -14.413 1.00 72.44 92 PRO A O 1
ATOM 743 N N . ASP A 1 93 ? 1.190 2.971 -16.016 1.00 71.06 93 ASP A N 1
ATOM 744 C CA . ASP A 1 93 ? 2.018 3.765 -16.939 1.00 71.06 93 ASP A CA 1
ATOM 745 C C . ASP A 1 93 ? 2.328 5.174 -16.405 1.00 71.06 93 ASP A C 1
ATOM 747 O O . ASP A 1 93 ? 3.335 5.778 -16.756 1.00 71.06 93 ASP A O 1
ATOM 751 N N . GLN A 1 94 ? 1.512 5.685 -15.478 1.00 66.12 94 GLN A N 1
ATOM 752 C CA . GLN A 1 94 ? 1.749 6.960 -14.788 1.00 66.12 94 GLN A CA 1
ATOM 753 C C . GLN A 1 94 ? 2.729 6.806 -13.608 1.00 66.12 94 GLN A C 1
ATOM 755 O O . GLN A 1 94 ? 3.125 7.796 -12.982 1.00 66.12 94 GLN A O 1
ATOM 760 N N . ALA A 1 95 ? 3.136 5.566 -13.292 1.00 59.53 95 ALA A N 1
ATOM 761 C CA . ALA A 1 95 ? 4.060 5.247 -12.205 1.00 59.53 95 ALA A CA 1
ATOM 762 C C . ALA A 1 95 ? 5.527 5.559 -12.483 1.00 59.53 95 ALA A C 1
ATOM 764 O O . ALA A 1 95 ? 6.331 5.610 -11.545 1.00 59.53 95 ALA A O 1
ATOM 765 N N . HIS A 1 96 ? 5.849 5.870 -13.735 1.00 59.56 96 HIS A N 1
ATOM 766 C CA . HIS A 1 96 ? 7.158 6.367 -14.130 1.00 59.56 96 HIS A CA 1
ATOM 767 C C . HIS A 1 96 ? 7.378 7.832 -13.708 1.00 59.56 96 HIS A C 1
ATOM 769 O O . HIS A 1 96 ? 8.451 8.149 -13.191 1.00 59.56 96 HIS A O 1
ATOM 775 N N . ASP A 1 97 ? 6.344 8.678 -13.800 1.00 52.06 97 ASP A N 1
ATOM 776 C CA . ASP A 1 97 ? 6.493 10.144 -13.758 1.00 52.06 97 ASP A CA 1
ATOM 777 C C . ASP A 1 97 ? 6.152 10.829 -12.432 1.00 52.06 97 ASP A C 1
ATOM 779 O O . ASP A 1 97 ? 6.349 12.035 -12.286 1.00 52.06 97 ASP A O 1
ATOM 783 N N . SER A 1 98 ? 5.663 10.113 -11.420 1.00 45.53 98 SER A N 1
ATOM 784 C CA . SER A 1 98 ? 5.172 10.778 -10.210 1.00 45.53 98 SER A CA 1
ATOM 785 C C . SER A 1 98 ? 5.843 10.328 -8.920 1.00 45.53 98 SER A C 1
ATOM 787 O O . SER A 1 98 ? 6.210 9.170 -8.702 1.00 45.53 98 SER A O 1
ATOM 789 N N . LYS A 1 99 ? 5.988 11.303 -8.013 1.00 52.41 99 LYS A N 1
ATOM 790 C CA . LYS A 1 99 ? 6.270 11.092 -6.594 1.00 52.41 99 LYS A CA 1
ATOM 791 C C . LYS A 1 99 ? 5.078 10.370 -5.962 1.00 52.41 99 LYS A C 1
ATOM 793 O O . LYS A 1 99 ? 4.269 10.973 -5.263 1.00 52.41 99 LYS A O 1
ATOM 798 N N . MET A 1 100 ? 4.970 9.068 -6.224 1.00 51.53 100 MET A N 1
ATOM 799 C CA . MET A 1 100 ? 3.900 8.197 -5.720 1.00 51.53 100 MET A CA 1
ATOM 800 C C . MET A 1 100 ? 3.769 8.237 -4.195 1.00 51.53 100 MET A C 1
ATOM 802 O O . MET A 1 100 ? 2.694 8.010 -3.658 1.00 51.53 100 MET A O 1
ATOM 806 N N . ALA A 1 101 ? 4.851 8.593 -3.500 1.00 48.78 101 ALA A N 1
ATOM 807 C CA . ALA A 1 101 ? 4.916 8.692 -2.048 1.00 48.78 101 ALA A CA 1
ATOM 808 C C . ALA A 1 101 ? 4.484 10.060 -1.471 1.00 48.78 101 ALA A C 1
ATOM 810 O O . ALA A 1 101 ? 4.725 10.303 -0.293 1.00 48.78 101 ALA A O 1
ATOM 811 N N . SER A 1 102 ? 3.929 10.989 -2.265 1.00 46.94 102 SER A N 1
ATOM 812 C CA . SER A 1 102 ? 3.766 12.390 -1.821 1.00 46.94 102 SER A CA 1
ATOM 813 C C . SER A 1 102 ? 2.346 12.963 -1.855 1.00 46.94 102 SER A C 1
ATOM 815 O O . SER A 1 102 ? 2.177 14.107 -1.444 1.00 46.94 102 SER A O 1
ATOM 817 N N . LYS A 1 103 ? 1.319 12.220 -2.292 1.00 45.00 103 LYS A N 1
ATOM 818 C CA . LYS A 1 103 ? -0.065 12.745 -2.288 1.00 45.00 103 LYS A CA 1
ATOM 819 C C . LYS A 1 103 ? -0.758 12.637 -0.919 1.00 45.00 103 LYS A C 1
ATOM 821 O O . LYS A 1 103 ? -1.539 13.518 -0.580 1.00 45.00 103 LYS A O 1
ATOM 826 N N . ASP A 1 104 ? -0.362 11.674 -0.086 1.00 41.59 104 ASP A N 1
ATOM 827 C CA . ASP A 1 104 ? -0.911 11.461 1.265 1.00 41.59 104 ASP A CA 1
ATOM 828 C C . ASP A 1 104 ? -0.015 12.042 2.375 1.00 41.59 104 ASP A C 1
ATOM 830 O O . ASP A 1 104 ? 0.106 11.498 3.473 1.00 41.59 104 ASP A O 1
ATOM 834 N N . GLN A 1 105 ? 0.627 13.189 2.126 1.00 45.50 105 GLN A N 1
ATOM 835 C CA . GLN A 1 105 ? 1.439 13.892 3.127 1.00 45.50 105 GLN A CA 1
ATOM 836 C C . GLN A 1 105 ? 0.561 14.616 4.177 1.00 45.50 105 GLN A C 1
ATOM 838 O O . GLN A 1 105 ? 0.782 15.779 4.496 1.00 45.50 105 GLN A O 1
ATOM 843 N N . LYS A 1 106 ? -0.455 13.937 4.722 1.00 44.81 106 LYS A N 1
ATOM 844 C CA . LYS A 1 106 ? -1.162 14.331 5.953 1.00 44.81 106 LYS A CA 1
ATOM 845 C C . LYS A 1 106 ? -0.803 13.433 7.140 1.00 44.81 106 LYS A C 1
ATOM 847 O O . LYS A 1 106 ? -1.456 13.491 8.172 1.00 44.81 106 LYS A O 1
ATOM 852 N N . SER A 1 107 ? 0.239 12.609 7.031 1.00 41.03 107 SER A N 1
ATOM 853 C CA . SER A 1 107 ? 0.784 11.900 8.188 1.00 41.03 107 SER A CA 1
ATOM 854 C C . SER A 1 107 ? 1.822 12.774 8.895 1.00 41.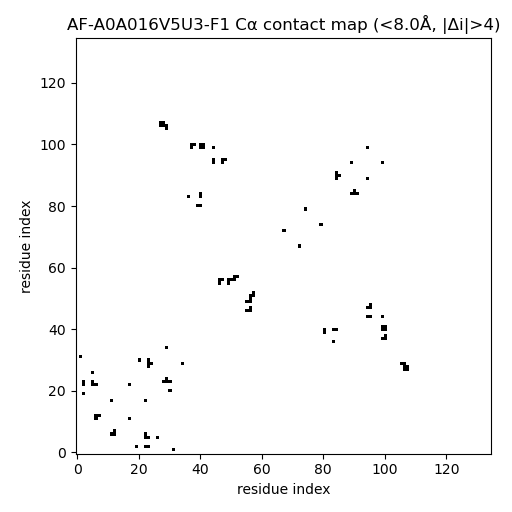03 107 SER A C 1
ATOM 856 O O . SER A 1 107 ? 2.758 13.254 8.247 1.00 41.03 107 SER A O 1
ATOM 858 N N . GLY A 1 108 ? 1.675 12.933 10.215 1.00 42.50 108 GLY A N 1
ATOM 859 C CA . GLY A 1 108 ? 2.677 13.511 11.117 1.00 42.50 108 GLY A CA 1
ATOM 860 C C . GLY A 1 108 ? 4.080 12.900 10.958 1.00 42.50 108 GLY A C 1
ATOM 861 O O . GLY A 1 108 ? 4.282 11.979 10.162 1.00 42.50 108 GLY A O 1
ATOM 862 N N . PRO A 1 109 ? 5.088 13.443 11.664 1.00 39.47 109 PRO A N 1
ATOM 863 C CA . PRO A 1 109 ? 6.486 13.288 11.292 1.00 39.47 109 PRO A CA 1
ATOM 864 C C . PRO A 1 109 ? 6.853 11.813 11.134 1.00 39.47 109 PRO A C 1
ATOM 866 O O . PRO A 1 109 ? 6.857 11.057 12.104 1.00 39.47 109 PRO A O 1
ATOM 869 N N . ARG A 1 110 ? 7.230 11.434 9.901 1.00 42.97 110 ARG A N 1
ATOM 870 C CA . ARG A 1 110 ? 8.180 10.343 9.646 1.00 42.97 110 ARG A CA 1
ATOM 871 C C . ARG A 1 110 ? 9.250 10.506 10.711 1.00 42.97 110 ARG A C 1
ATOM 873 O O . ARG A 1 110 ? 9.875 11.566 10.699 1.00 42.97 110 ARG A O 1
ATOM 880 N N . TYR A 1 111 ? 9.339 9.565 11.657 1.00 36.94 111 TYR A N 1
ATOM 881 C CA . TYR A 1 111 ? 10.250 9.612 12.803 1.00 36.94 111 TYR A CA 1
ATOM 882 C C . TYR A 1 111 ? 11.545 10.274 12.341 1.00 36.94 111 TYR A C 1
ATOM 884 O O . TYR A 1 111 ? 12.277 9.738 11.512 1.00 36.94 111 TYR A O 1
ATOM 892 N N . GLN A 1 112 ? 11.740 11.535 12.727 1.00 33.97 112 GLN A N 1
ATOM 893 C CA . GLN A 1 112 ? 12.923 12.247 12.289 1.00 33.97 112 GLN A CA 1
ATOM 894 C C . GLN A 1 112 ? 14.037 11.646 13.119 1.00 33.97 112 GLN A C 1
ATOM 896 O O . GLN A 1 112 ? 14.178 11.962 14.299 1.00 33.97 112 GLN A O 1
ATOM 901 N N . THR A 1 113 ? 14.779 10.720 12.526 1.00 31.02 113 THR A N 1
ATOM 902 C CA . THR A 1 113 ? 16.034 10.229 13.065 1.00 31.02 113 THR A CA 1
ATOM 903 C C . THR A 1 113 ? 16.946 11.443 13.268 1.00 31.02 113 THR A C 1
ATOM 905 O O . THR A 1 113 ? 17.540 11.975 12.338 1.00 31.02 113 THR A O 1
ATOM 908 N N . GLY A 1 114 ? 16.986 11.938 14.507 1.00 38.25 114 GLY A N 1
ATOM 909 C CA . GLY A 1 114 ? 18.183 12.507 15.115 1.00 38.25 114 GLY A CA 1
ATOM 910 C C . GLY A 1 114 ? 18.605 13.949 14.819 1.00 38.25 114 GLY A C 1
ATOM 911 O O . GLY A 1 114 ? 19.792 14.200 14.980 1.00 38.25 114 GLY A O 1
ATOM 912 N N . LEU A 1 115 ? 17.746 14.919 14.451 1.00 39.31 115 LEU A N 1
ATOM 913 C CA . LEU A 1 115 ? 18.233 16.309 14.232 1.00 39.31 115 LEU A CA 1
ATOM 914 C C . LEU A 1 115 ? 17.374 17.493 14.737 1.00 39.31 115 LEU A C 1
ATOM 916 O O . LEU A 1 115 ? 17.721 18.645 14.467 1.00 39.31 115 LEU A O 1
ATOM 920 N N . THR A 1 116 ? 16.315 17.302 15.530 1.00 42.59 116 THR A N 1
ATOM 921 C CA . THR A 1 116 ? 15.425 18.428 15.916 1.00 42.59 116 THR A CA 1
ATOM 922 C C . THR A 1 116 ? 15.588 18.995 17.326 1.00 42.59 116 THR A C 1
ATOM 924 O O . THR A 1 116 ? 14.926 19.982 17.643 1.00 42.59 116 THR A O 1
ATOM 927 N N . LEU A 1 117 ? 16.524 18.507 18.151 1.00 39.81 117 LEU A N 1
ATOM 928 C CA . LEU A 1 117 ? 16.806 19.147 19.451 1.00 39.81 117 LEU A CA 1
ATOM 929 C C . LEU A 1 117 ? 17.781 20.338 19.367 1.00 39.81 117 LEU A C 1
ATOM 931 O O . LEU A 1 117 ? 17.732 21.234 20.207 1.00 39.81 117 LEU A O 1
ATOM 935 N N . LYS A 1 118 ? 18.635 20.421 18.334 1.00 38.34 118 LYS A N 1
ATOM 936 C CA . LYS A 1 118 ? 19.645 21.498 18.230 1.00 38.34 118 LYS A CA 1
ATOM 937 C C . LYS A 1 118 ? 19.094 22.837 17.715 1.00 38.34 118 LYS A C 1
ATOM 939 O O . LYS A 1 118 ? 19.686 23.878 17.988 1.00 38.34 118 LYS A O 1
ATOM 944 N N . LYS A 1 119 ? 17.951 22.856 17.015 1.00 38.69 119 LYS A N 1
ATOM 945 C CA . LYS A 1 119 ? 17.380 24.106 16.465 1.00 38.69 119 LYS A CA 1
ATOM 946 C C . LYS A 1 119 ? 16.579 24.932 17.479 1.00 38.69 119 LYS A C 1
ATOM 948 O O . LYS A 1 119 ? 16.543 26.151 17.334 1.00 38.69 119 LYS A O 1
ATOM 953 N N . LYS A 1 120 ? 16.001 24.324 18.526 1.00 37.44 120 LYS A N 1
ATOM 954 C CA . LYS A 1 120 ? 15.308 25.088 19.586 1.00 37.44 120 LYS A CA 1
ATOM 955 C C . LYS A 1 120 ? 16.281 25.877 20.473 1.00 37.44 120 LYS A C 1
ATOM 957 O O . LYS A 1 120 ? 15.985 27.022 20.787 1.00 37.44 120 LYS A O 1
ATOM 962 N N . LYS A 1 121 ? 17.472 25.338 20.773 1.00 39.66 121 LYS A N 1
ATOM 963 C CA . LYS A 1 121 ? 18.493 26.043 21.578 1.00 39.66 121 LYS A CA 1
ATOM 964 C C . LYS A 1 121 ? 19.111 27.268 20.884 1.00 39.66 121 LYS A C 1
ATOM 966 O O . LYS A 1 121 ? 19.502 28.206 21.565 1.00 39.66 121 LYS A O 1
ATOM 971 N N . LYS A 1 122 ? 19.185 27.296 19.544 1.00 40.31 122 LYS A N 1
ATOM 972 C CA . LYS A 1 122 ? 19.739 28.454 18.812 1.00 40.31 122 LYS A CA 1
ATOM 973 C C . LYS A 1 122 ? 18.804 29.670 18.793 1.00 40.31 122 LYS A C 1
ATOM 975 O O . LYS A 1 122 ? 19.298 30.787 18.793 1.00 40.31 122 LYS A O 1
ATOM 980 N N . LYS A 1 123 ? 17.477 29.482 18.821 1.00 41.59 123 LYS A N 1
ATOM 981 C CA . LYS A 1 123 ? 16.524 30.611 18.812 1.00 41.59 123 LYS A CA 1
ATOM 982 C C . LYS A 1 123 ? 16.410 31.328 20.163 1.00 41.59 123 LYS A C 1
ATOM 984 O O . LYS A 1 123 ? 16.175 32.528 20.174 1.00 41.59 123 LYS A O 1
ATOM 989 N N . SER A 1 124 ? 16.613 30.632 21.283 1.00 42.50 124 SER A N 1
ATOM 990 C CA . SER A 1 124 ? 16.579 31.251 22.618 1.00 42.50 124 SER A CA 1
ATOM 991 C C . SER A 1 124 ? 17.844 32.050 22.953 1.00 42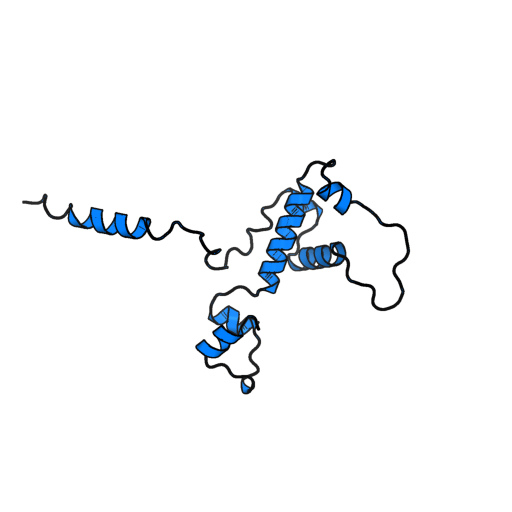.50 124 SER A C 1
ATOM 993 O O . SER A 1 124 ? 17.773 32.964 23.763 1.00 42.50 124 SER A O 1
ATOM 995 N N . ALA A 1 125 ? 18.987 31.744 22.327 1.00 50.59 125 ALA A N 1
ATOM 996 C CA . ALA A 1 125 ? 20.243 32.460 22.574 1.00 50.59 125 ALA A CA 1
ATOM 997 C C . ALA A 1 125 ? 20.338 33.805 21.827 1.00 50.59 125 ALA A C 1
ATOM 999 O O . ALA A 1 125 ? 20.961 34.735 22.324 1.00 50.59 125 ALA A O 1
ATOM 1000 N N . THR A 1 126 ? 19.700 33.946 20.659 1.00 46.56 126 THR A N 1
ATOM 1001 C CA . THR A 1 126 ? 19.731 35.208 19.892 1.00 46.56 126 THR A CA 1
ATOM 1002 C C . THR A 1 126 ? 18.747 36.255 20.426 1.00 46.56 126 THR A C 1
ATOM 1004 O O . THR A 1 126 ? 18.997 37.444 20.282 1.00 46.56 126 THR A O 1
ATOM 1007 N N . ALA A 1 127 ? 17.668 35.846 21.102 1.00 50.66 127 ALA A N 1
ATOM 1008 C CA . ALA A 1 127 ? 16.670 36.781 21.633 1.00 50.66 127 ALA A CA 1
ATOM 1009 C C . ALA A 1 127 ? 17.133 37.559 22.884 1.00 50.66 127 ALA A C 1
ATOM 1011 O O . ALA A 1 127 ? 16.524 38.568 23.223 1.00 50.66 127 ALA A O 1
ATOM 1012 N N . HIS A 1 128 ? 18.196 37.119 23.570 1.00 45.28 128 HIS A N 1
ATOM 1013 C CA . HIS A 1 128 ? 18.661 37.774 24.800 1.00 45.28 128 HIS A CA 1
ATOM 1014 C C . HIS A 1 128 ? 19.709 38.879 24.556 1.00 45.28 128 HIS A C 1
ATOM 1016 O O . HIS A 1 128 ? 19.969 3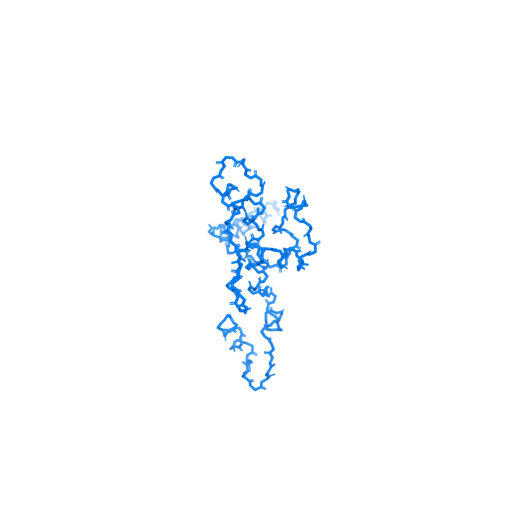9.668 25.460 1.00 45.28 128 HIS A O 1
ATOM 1022 N N . ASN A 1 129 ? 20.286 38.983 23.350 1.00 49.88 129 ASN A N 1
ATOM 1023 C CA . ASN A 1 129 ? 21.372 39.937 23.066 1.00 49.88 129 ASN A CA 1
ATOM 1024 C C . ASN A 1 129 ? 20.945 41.168 22.242 1.00 49.88 129 ASN A C 1
ATOM 1026 O O . ASN A 1 129 ? 21.775 42.003 21.909 1.00 49.88 129 ASN A O 1
ATOM 1030 N N . SER A 1 130 ? 19.656 41.303 21.914 1.00 49.75 130 SER A N 1
ATOM 1031 C CA . SER A 1 130 ? 19.106 42.476 21.214 1.00 49.75 130 SER A CA 1
ATOM 1032 C C . SER A 1 130 ? 18.338 43.433 22.136 1.00 49.75 130 SER A C 1
ATOM 1034 O O . SER A 1 130 ? 17.633 44.307 21.646 1.00 49.75 130 SER A O 1
ATOM 1036 N N . ARG A 1 131 ? 18.444 43.265 23.463 1.00 47.41 131 ARG A N 1
ATOM 1037 C CA . ARG A 1 131 ? 17.791 44.126 24.472 1.00 47.41 131 ARG A CA 1
ATOM 1038 C C . ARG A 1 131 ? 18.779 44.944 25.321 1.00 47.41 131 ARG A C 1
ATOM 1040 O O . ARG A 1 131 ? 18.372 45.520 26.316 1.00 47.41 131 ARG A O 1
ATOM 1047 N N . LEU A 1 132 ? 20.060 44.983 24.940 1.00 50.53 132 LEU A N 1
ATOM 1048 C CA . LEU A 1 132 ? 21.131 45.697 25.660 1.00 50.53 132 LEU A CA 1
ATOM 1049 C C . LEU A 1 132 ? 21.883 46.724 24.789 1.00 50.53 132 LEU A C 1
ATOM 1051 O O . LEU A 1 132 ? 22.960 47.169 25.158 1.00 50.53 132 LEU A O 1
ATOM 1055 N N . VAL A 1 133 ? 21.327 47.106 23.634 1.00 49.34 133 VAL A N 1
ATOM 1056 C CA . VAL A 1 133 ? 21.880 48.171 22.771 1.00 49.34 133 VAL A CA 1
ATOM 1057 C C . VAL A 1 133 ? 20.766 49.149 22.386 1.00 49.34 133 VAL A C 1
ATOM 1059 O O . VAL A 1 133 ? 20.488 49.363 21.210 1.00 49.34 133 VAL A O 1
ATOM 1062 N N . GLN A 1 134 ? 20.058 49.655 23.395 1.00 43.94 134 GLN A N 1
ATOM 1063 C CA . GLN A 1 134 ? 19.206 50.846 23.312 1.00 43.94 134 GLN A CA 1
ATOM 1064 C C . GLN A 1 134 ? 19.219 51.554 24.675 1.00 43.94 134 GLN A C 1
ATOM 1066 O O . GLN A 1 134 ? 18.203 51.597 25.361 1.00 43.94 134 GLN A O 1
ATOM 1071 N N . GLU A 1 135 ? 20.392 52.052 25.057 1.00 42.44 135 GLU A N 1
ATOM 1072 C CA . GLU A 1 135 ? 20.571 53.283 25.841 1.00 42.44 135 GLU A CA 1
ATOM 1073 C C . GLU A 1 135 ? 21.681 54.096 25.170 1.00 42.44 135 GLU A C 1
ATOM 1075 O O . GLU A 1 135 ? 22.647 53.457 24.682 1.00 42.44 135 GLU A O 1
#

Organism: NCBI:txid53326

Radius of gyration: 23.51 Å; Cα contacts (8 Å, |Δi|>4): 60; chains: 1; bounding box: 40×77×45 Å

pLDDT: mean 74.72, std 20.77, range [31.02, 94.25]

Foldseek 3Di:
DVCPVLCVVVVHDVVNVDDPCVSCVVVLADPVVVVVLLVLLQVLLVLVQDDCPDPSNCVVPDDDDDDADPDDGDDDSVNVNVVSCVVVVHDPVCSNPDPSNPPPPSHPDPPPPDDPPVVVVVVVVVVVPVPPPDD

Solvent-accessible surface area (backbone atoms only — not comparable to full-atom values): 8775 Å² total; per-residue (Å²): 119,93,53,53,67,58,28,58,77,67,72,54,61,79,89,70,69,71,56,67,65,62,53,29,54,76,70,54,42,68,54,66,68,57,53,54,44,38,53,51,49,38,51,51,34,52,39,68,69,45,58,72,87,37,68,64,34,46,60,70,70,58,77,78,86,78,81,80,68,87,85,84,62,82,84,50,73,66,59,52,49,54,52,49,29,60,73,72,70,49,58,78,83,57,38,72,80,50,72,71,70,56,83,74,74,74,52,66,79,72,79,74,84,84,71,76,75,69,62,62,62,57,60,63,62,60,67,69,72,76,77,80,81,84,128

Sequence (135 aa):
METKMLRWTAGVTCADRIRDEKICERFGIAPIADKLRETRLGWYGHVLRAKEDTICKVGLNLKVPGKRPKGRPKQRWLDTMHADLKHVGVHPDQAHDSKMASKDQKSGPRYQTGLTLKKKKKKSATAHNSRLVQE